Protein AF-G3LXW4-F1 (afdb_monomer_lite)

Secondary structure (DSSP, 8-state):
-HHHHHHHHHHHHSHHHHHHHHHHHHHHHHHHT---HHHHHHHHHHHHHHHHHTT-

pLDDT: mean 78.29, std 3.98, range [64.5, 83.25]

Foldseek 3Di:
DVVLVVVLVVLLVVVVVVLVVLVVVLVVCVVVVHDSVVSVVVSVVSVVVNVVSVVD

Structure (mmCIF, N/CA/C/O backbone):
data_AF-G3LXW4-F1
#
_entry.id   AF-G3LXW4-F1
#
loop_
_atom_site.group_PDB
_atom_site.id
_atom_site.type_symbol
_atom_site.label_atom_id
_atom_site.label_alt_id
_atom_site.label_comp_id
_atom_site.label_asym_id
_atom_site.label_entity_id
_atom_site.label_seq_id
_atom_site.pdbx_PDB_ins_code
_atom_site.Cartn_x
_atom_site.Cartn_y
_atom_site.Cartn_z
_atom_site.occupancy
_atom_site.B_iso_or_equiv
_atom_site.auth_seq_id
_atom_site.auth_comp_id
_atom_site.auth_asym_id
_atom_site.auth_atom_id
_atom_site.pdbx_PDB_model_num
ATOM 1 N N . LEU A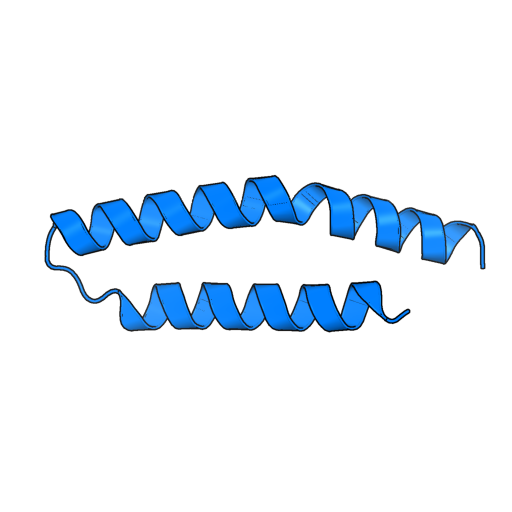 1 1 ? 18.730 -5.261 -17.892 1.00 65.56 1 LEU A N 1
ATOM 2 C CA . LEU A 1 1 ? 18.709 -4.024 -17.077 1.00 65.56 1 LEU A CA 1
ATOM 3 C C . LEU A 1 1 ? 17.473 -3.182 -17.388 1.00 65.56 1 LEU A C 1
ATOM 5 O O . LEU A 1 1 ? 16.615 -3.130 -16.526 1.00 65.56 1 LEU A O 1
ATOM 9 N N . LEU A 1 2 ? 17.292 -2.672 -18.616 1.00 80.81 2 LEU A N 1
ATOM 10 C CA . LEU A 1 2 ? 16.113 -1.861 -18.999 1.00 80.81 2 LEU A CA 1
ATOM 11 C C . LEU A 1 2 ? 14.739 -2.510 -18.739 1.00 80.81 2 LEU A C 1
ATOM 13 O O . LEU A 1 2 ? 13.804 -1.836 -18.327 1.00 80.81 2 LEU A O 1
ATOM 17 N N . PHE A 1 3 ? 14.605 -3.818 -18.967 1.00 80.31 3 PHE A N 1
ATOM 18 C CA . PHE A 1 3 ? 13.339 -4.520 -18.724 1.00 80.31 3 PHE A CA 1
ATOM 19 C C . PHE A 1 3 ? 12.995 -4.620 -17.228 1.00 80.31 3 PHE A C 1
ATOM 21 O O . PHE A 1 3 ? 11.843 -4.477 -16.840 1.00 80.31 3 PHE A O 1
ATOM 28 N N . ILE A 1 4 ? 14.005 -4.809 -16.377 1.00 81.12 4 ILE A N 1
ATOM 29 C CA . ILE A 1 4 ? 13.838 -4.909 -14.921 1.00 81.12 4 ILE A CA 1
ATOM 30 C C . ILE A 1 4 ? 13.509 -3.540 -14.324 1.00 81.12 4 ILE A C 1
ATOM 32 O O . ILE A 1 4 ? 12.586 -3.435 -13.523 1.00 81.12 4 ILE A O 1
ATOM 36 N N . SER A 1 5 ? 14.179 -2.479 -14.782 1.00 78.81 5 SER A N 1
ATOM 37 C CA . SER A 1 5 ? 13.864 -1.113 -14.357 1.00 78.81 5 SER A CA 1
ATOM 38 C C . SER A 1 5 ? 12.481 -0.655 -14.837 1.00 78.81 5 SER A C 1
ATOM 40 O O . SER A 1 5 ? 11.791 0.054 -14.111 1.00 78.81 5 SER A O 1
ATOM 42 N N . PHE A 1 6 ? 12.025 -1.107 -16.011 1.00 81.94 6 PHE A N 1
ATOM 43 C CA . PHE A 1 6 ? 10.655 -0.869 -16.477 1.00 81.94 6 PHE A CA 1
ATOM 44 C C . PHE A 1 6 ? 9.613 -1.548 -15.576 1.00 81.94 6 PHE A C 1
ATOM 46 O O . PHE A 1 6 ? 8.647 -0.909 -15.167 1.00 81.94 6 PHE A O 1
ATOM 53 N N . VAL A 1 7 ? 9.828 -2.815 -15.208 1.00 81.56 7 VAL A N 1
ATOM 54 C CA . VAL A 1 7 ? 8.932 -3.539 -14.291 1.00 81.56 7 VAL A CA 1
ATOM 55 C C . VAL A 1 7 ? 8.906 -2.882 -12.904 1.00 81.56 7 VAL A C 1
ATOM 57 O O . VAL A 1 7 ? 7.823 -2.692 -12.351 1.00 81.56 7 VAL A O 1
ATOM 60 N N . CYS A 1 8 ? 10.057 -2.454 -12.372 1.00 79.38 8 CYS A N 1
ATOM 61 C CA . CYS A 1 8 ? 10.122 -1.710 -11.107 1.00 79.38 8 CYS A CA 1
ATOM 62 C C . CYS A 1 8 ? 9.359 -0.378 -11.173 1.00 79.38 8 CYS A C 1
ATOM 64 O O . CYS A 1 8 ? 8.604 -0.059 -10.256 1.00 79.38 8 CYS A O 1
ATOM 66 N N . ALA A 1 9 ? 9.491 0.377 -12.267 1.00 78.75 9 ALA A N 1
ATOM 67 C CA . ALA A 1 9 ? 8.782 1.643 -12.448 1.00 78.75 9 ALA A CA 1
ATOM 68 C C . ALA A 1 9 ? 7.256 1.459 -12.529 1.00 78.75 9 ALA A C 1
ATOM 70 O O . ALA A 1 9 ? 6.511 2.232 -11.929 1.00 78.75 9 ALA A O 1
ATOM 71 N N . VAL A 1 10 ? 6.782 0.414 -13.216 1.00 81.81 10 VAL A N 1
ATOM 72 C CA . VAL A 1 10 ? 5.347 0.091 -13.301 1.00 81.81 10 VAL A CA 1
ATOM 73 C C . VAL A 1 10 ? 4.792 -0.320 -11.933 1.00 81.81 10 VAL A C 1
ATOM 75 O O . VAL A 1 10 ? 3.732 0.162 -11.531 1.00 81.81 10 VAL A O 1
ATOM 78 N N . LEU A 1 11 ? 5.519 -1.155 -11.186 1.00 80.25 11 LEU A N 1
ATOM 79 C 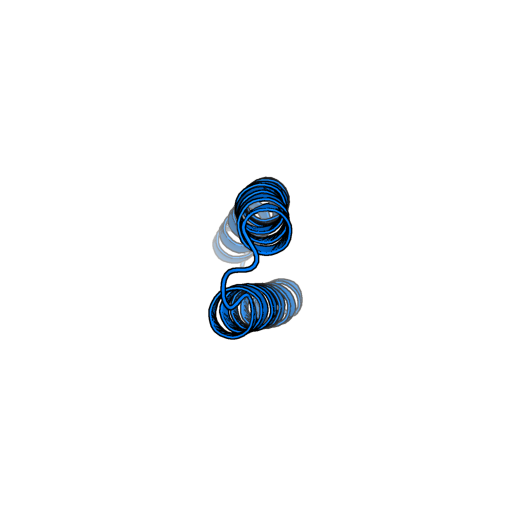CA . LEU A 1 11 ? 5.121 -1.575 -9.839 1.00 80.25 11 LEU A CA 1
ATOM 80 C C . LEU A 1 11 ? 5.145 -0.408 -8.840 1.00 80.25 11 LEU A C 1
ATOM 82 O O . LEU A 1 11 ? 4.239 -0.297 -8.021 1.00 80.25 11 LEU A O 1
ATOM 86 N N . SER A 1 12 ? 6.120 0.497 -8.953 1.00 76.75 12 SER A N 1
ATOM 87 C CA . SER A 1 12 ? 6.223 1.708 -8.126 1.00 76.75 12 SER A CA 1
ATOM 88 C C . SER A 1 12 ? 5.179 2.782 -8.481 1.00 76.75 12 SER A C 1
ATOM 90 O O . SER A 1 12 ? 4.804 3.590 -7.637 1.00 76.75 12 SER A O 1
ATOM 92 N N . GLY A 1 13 ? 4.659 2.792 -9.712 1.00 78.19 13 GLY A N 1
ATOM 93 C CA . GLY A 1 13 ? 3.535 3.654 -10.094 1.00 78.19 13 GLY A CA 1
ATOM 94 C C . GLY A 1 13 ? 2.182 3.168 -9.553 1.00 78.19 13 GLY A C 1
ATOM 95 O O . GLY A 1 13 ? 1.311 3.978 -9.237 1.00 78.19 13 GLY A O 1
ATOM 96 N N . GLY A 1 14 ? 1.997 1.848 -9.423 1.00 78.62 14 GLY A N 1
ATOM 97 C CA . GLY A 1 14 ? 0.731 1.216 -9.014 1.00 78.62 14 GLY A CA 1
ATOM 98 C C . GLY A 1 14 ? 0.449 1.229 -7.508 1.00 78.62 14 GLY A C 1
ATOM 99 O O . GLY A 1 14 ? -0.635 0.872 -7.055 1.00 78.62 14 GLY A O 1
ATOM 100 N N . THR A 1 15 ? 1.404 1.661 -6.710 1.00 76.00 15 THR A N 1
ATOM 101 C CA . THR A 1 15 ? 1.366 1.618 -5.246 1.00 76.00 15 THR A CA 1
ATOM 102 C C . THR A 1 15 ? 0.763 2.858 -4.600 1.00 76.00 15 THR A C 1
ATOM 104 O O . THR A 1 15 ? 0.169 2.738 -3.532 1.00 76.00 15 THR A O 1
ATOM 107 N N . LEU A 1 16 ? 0.817 4.030 -5.243 1.00 76.00 16 LEU A N 1
ATOM 108 C CA . LEU A 1 16 ? 0.043 5.202 -4.808 1.00 76.00 16 LEU A CA 1
ATOM 109 C C . LEU A 1 16 ? -1.473 4.918 -4.762 1.00 76.00 16 LEU A C 1
ATOM 111 O O . LEU A 1 16 ? -2.085 5.132 -3.713 1.00 76.00 16 LEU A O 1
ATOM 115 N N . PRO A 1 17 ? -2.106 4.413 -5.844 1.00 79.88 17 PRO A N 1
ATOM 116 C CA . PRO A 1 17 ? -3.533 4.091 -5.807 1.00 79.88 17 PRO A CA 1
ATOM 117 C C . PRO A 1 17 ? -3.841 2.951 -4.828 1.00 79.88 17 PRO A C 1
ATOM 119 O O . PRO A 1 17 ? -4.893 2.959 -4.188 1.00 79.88 17 PRO A O 1
ATOM 122 N N . PHE A 1 18 ? -2.906 2.015 -4.640 1.00 79.56 18 PHE A N 1
ATOM 123 C CA . PHE A 1 18 ? -3.030 0.959 -3.638 1.00 79.56 18 PHE A CA 1
ATOM 124 C C . PHE A 1 18 ? -3.040 1.520 -2.207 1.00 79.56 18 PHE A C 1
ATOM 126 O O . PHE A 1 18 ? -3.906 1.167 -1.405 1.00 79.56 18 PHE A O 1
ATOM 133 N N . PHE A 1 19 ? -2.133 2.449 -1.898 1.00 78.00 19 PHE A N 1
ATOM 134 C CA . PHE A 1 19 ? -2.062 3.121 -0.601 1.00 78.00 19 PHE A CA 1
ATOM 135 C C . PHE A 1 19 ? -3.363 3.863 -0.279 1.00 78.00 19 PHE A C 1
ATOM 137 O O . PHE A 1 19 ? -3.914 3.700 0.808 1.00 78.00 19 PHE A O 1
ATOM 144 N N . ILE A 1 20 ? -3.900 4.614 -1.244 1.00 81.00 20 ILE A N 1
ATOM 145 C CA . ILE A 1 20 ? -5.157 5.361 -1.089 1.00 81.00 20 ILE A CA 1
ATOM 146 C C . ILE A 1 20 ? -6.339 4.407 -0.847 1.00 81.00 20 ILE A C 1
ATOM 148 O O . ILE A 1 20 ? -7.179 4.672 0.014 1.00 81.00 20 ILE A O 1
ATOM 152 N N . SER A 1 21 ? -6.386 3.271 -1.551 1.00 83.25 21 SER A N 1
ATOM 153 C CA . SER A 1 21 ? -7.423 2.250 -1.361 1.00 83.25 21 SER A CA 1
ATOM 154 C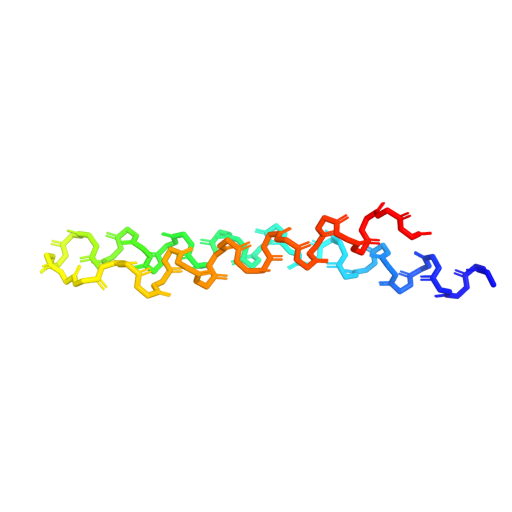 C . SER A 1 21 ? -7.413 1.672 0.057 1.00 83.25 21 SER A C 1
ATOM 156 O O . SER A 1 21 ? -8.458 1.596 0.704 1.00 83.25 21 SER A O 1
ATOM 158 N N . VAL A 1 22 ? -6.245 1.275 0.567 1.00 78.62 22 VAL A N 1
ATOM 159 C CA . VAL A 1 22 ? -6.136 0.701 1.919 1.00 78.62 22 VAL A CA 1
ATOM 160 C C . VAL A 1 22 ? -6.367 1.772 2.989 1.00 78.62 22 VAL A C 1
ATOM 162 O O . VAL A 1 22 ? -7.021 1.499 3.994 1.00 78.62 22 VAL A O 1
ATOM 165 N N . PHE A 1 23 ? -5.933 3.012 2.754 1.00 80.25 23 PHE A N 1
ATOM 166 C CA . PHE A 1 23 ? -6.215 4.135 3.648 1.00 80.25 23 PHE A CA 1
ATOM 167 C C . PHE A 1 23 ? -7.723 4.392 3.806 1.00 80.25 23 PHE A C 1
ATOM 169 O O . PHE A 1 23 ? -8.202 4.597 4.921 1.00 80.25 23 PHE A O 1
ATOM 176 N N . GLY A 1 24 ? -8.502 4.285 2.724 1.00 82.56 24 GLY A N 1
ATOM 177 C CA . GLY A 1 24 ? -9.965 4.361 2.787 1.00 82.56 24 GLY A CA 1
ATOM 178 C C . GLY A 1 24 ? -10.596 3.256 3.646 1.00 82.56 24 GLY A C 1
ATOM 179 O O . GLY A 1 24 ? -11.543 3.512 4.392 1.00 82.56 24 GLY A O 1
ATOM 180 N N . VAL A 1 25 ? -10.040 2.041 3.608 1.00 81.44 25 VAL A N 1
ATOM 181 C CA . VAL A 1 25 ? -10.474 0.925 4.465 1.00 81.44 25 VAL A CA 1
ATOM 182 C C . VAL A 1 25 ? -10.139 1.198 5.934 1.00 81.44 25 VAL A C 1
ATOM 184 O O . VAL A 1 25 ? -10.978 0.943 6.795 1.00 81.44 25 VAL A O 1
ATOM 187 N N . ILE A 1 26 ? -8.969 1.765 6.239 1.00 82.38 26 ILE A N 1
ATOM 188 C CA . ILE A 1 26 ? -8.597 2.158 7.610 1.00 82.38 26 ILE A CA 1
ATOM 189 C C . ILE A 1 26 ? -9.581 3.199 8.150 1.00 82.38 26 ILE A C 1
ATOM 191 O O . ILE A 1 26 ? -10.132 3.000 9.228 1.00 82.38 26 ILE A O 1
ATOM 195 N N . LEU A 1 27 ? -9.860 4.265 7.390 1.00 79.31 27 LEU A N 1
ATOM 196 C CA . LEU A 1 27 ? -10.804 5.309 7.805 1.00 79.31 27 LEU A CA 1
ATOM 197 C C . LEU A 1 27 ? -12.209 4.754 8.063 1.00 79.31 27 LEU A C 1
ATOM 199 O O . LEU A 1 27 ? -12.844 5.126 9.049 1.00 79.31 27 LEU A O 1
ATOM 203 N N . LYS A 1 28 ? -12.682 3.830 7.216 1.00 78.31 28 LYS A N 1
ATOM 204 C CA . LYS A 1 28 ? -13.968 3.152 7.415 1.00 78.31 28 LYS A CA 1
ATOM 205 C C . LYS A 1 28 ? -13.988 2.329 8.709 1.00 78.31 28 LYS A C 1
ATOM 207 O O . LYS A 1 28 ? -14.963 2.411 9.449 1.00 78.31 28 LYS A O 1
ATOM 212 N N . ASN A 1 29 ? -12.939 1.553 8.987 1.00 80.75 29 ASN A N 1
ATOM 213 C CA . ASN A 1 29 ? -12.875 0.716 10.192 1.00 80.75 29 ASN A CA 1
ATOM 214 C C . ASN A 1 29 ? -12.688 1.554 11.469 1.00 80.75 29 ASN A C 1
ATOM 216 O O . ASN A 1 29 ? -13.339 1.274 12.469 1.00 80.75 29 ASN A O 1
ATOM 220 N N . MET A 1 30 ? -11.919 2.651 11.416 1.00 78.25 30 MET A N 1
ATOM 221 C CA . MET A 1 30 ? -11.851 3.636 12.506 1.00 78.25 30 MET A CA 1
ATOM 222 C C . MET A 1 30 ? -13.215 4.254 12.812 1.00 78.25 30 MET A C 1
ATOM 224 O O . MET A 1 30 ? -13.564 4.427 13.975 1.00 78.25 30 MET A O 1
ATOM 228 N N . TYR A 1 31 ? -13.983 4.593 11.773 1.00 77.31 31 TYR A N 1
ATOM 229 C CA . TYR A 1 31 ? -15.319 5.163 11.930 1.00 77.31 31 TYR A CA 1
ATOM 230 C C . TYR A 1 31 ? -16.313 4.170 12.552 1.00 77.31 31 TYR A C 1
ATOM 232 O O . TYR A 1 31 ? -17.192 4.574 13.307 1.00 77.31 31 TYR A O 1
ATOM 240 N N . LEU A 1 32 ? -16.160 2.876 12.262 1.00 81.56 32 LEU A N 1
ATOM 241 C CA . LEU A 1 32 ? -16.993 1.801 12.811 1.00 81.56 32 LEU A CA 1
ATOM 242 C C . LEU A 1 32 ? -16.554 1.340 14.214 1.00 81.56 32 LEU A C 1
ATOM 244 O O . LEU A 1 32 ? -17.289 0.594 14.854 1.00 81.56 32 LEU A O 1
ATOM 248 N N . GLY A 1 33 ? -15.400 1.804 14.706 1.00 78.69 33 GLY A N 1
ATOM 249 C CA . GLY A 1 33 ? -14.826 1.367 15.983 1.00 78.69 33 GLY A CA 1
ATOM 250 C C . GLY A 1 33 ? -14.216 -0.039 15.943 1.00 78.69 33 GLY A C 1
ATOM 251 O O . GLY A 1 33 ? -13.986 -0.620 17.000 1.00 78.69 33 GLY A O 1
ATOM 252 N N . ASP A 1 34 ? -13.966 -0.576 14.745 1.00 78.56 34 ASP A N 1
ATOM 253 C CA . ASP A 1 34 ? -13.365 -1.892 14.523 1.00 78.56 34 ASP A CA 1
ATOM 254 C C . ASP A 1 34 ? -11.834 -1.863 14.679 1.00 78.56 34 ASP A C 1
ATOM 256 O O . ASP A 1 34 ? -11.170 -0.838 14.485 1.00 78.56 34 ASP A O 1
ATOM 260 N N . ASP A 1 35 ? -11.256 -3.026 14.985 1.00 76.50 35 ASP A N 1
ATOM 261 C CA . ASP A 1 35 ? -9.812 -3.205 15.139 1.00 76.50 35 ASP A CA 1
ATOM 262 C C . ASP A 1 35 ? -9.051 -2.924 13.829 1.00 76.50 35 ASP A C 1
ATOM 264 O O . ASP A 1 35 ? -9.054 -3.693 12.867 1.00 76.50 35 ASP A O 1
ATOM 268 N N . ILE A 1 36 ? -8.326 -1.808 13.817 1.00 79.06 36 ILE A N 1
ATOM 269 C CA . ILE A 1 36 ? -7.524 -1.320 12.682 1.00 79.06 36 ILE A CA 1
ATOM 270 C C . ILE A 1 36 ? -6.095 -1.869 12.638 1.00 79.06 36 ILE A C 1
ATOM 272 O O . ILE A 1 36 ? -5.428 -1.774 11.605 1.00 79.06 36 ILE A O 1
ATOM 276 N N . ASN A 1 37 ? -5.619 -2.467 13.731 1.00 76.56 37 ASN A N 1
ATOM 277 C CA . ASN A 1 37 ? -4.258 -2.990 13.858 1.00 76.56 37 ASN A CA 1
ATOM 278 C C . ASN A 1 37 ? -3.830 -3.949 12.715 1.00 76.56 37 ASN A C 1
ATOM 280 O O . ASN A 1 37 ? -2.761 -3.734 12.138 1.00 76.56 37 ASN A O 1
ATOM 284 N N . PRO A 1 38 ? -4.639 -4.948 12.291 1.00 78.19 38 PRO A N 1
ATOM 285 C CA . PRO A 1 38 ? -4.246 -5.837 11.188 1.00 78.19 38 PRO A CA 1
ATOM 286 C C . PRO A 1 38 ? -4.159 -5.124 9.826 1.00 78.19 38 PRO A C 1
ATOM 288 O O . PRO A 1 38 ? -3.367 -5.508 8.959 1.00 78.19 38 PRO A O 1
ATOM 291 N N . ILE A 1 39 ? -4.941 -4.059 9.630 1.00 80.75 39 ILE A N 1
ATOM 292 C CA . ILE A 1 39 ? -4.972 -3.291 8.379 1.00 80.75 39 ILE A CA 1
ATOM 293 C C . ILE A 1 39 ? -3.759 -2.358 8.308 1.00 80.75 39 ILE A C 1
ATOM 295 O O . ILE A 1 39 ? -3.102 -2.277 7.270 1.00 80.75 39 ILE A O 1
ATOM 299 N N . ILE A 1 40 ? -3.406 -1.70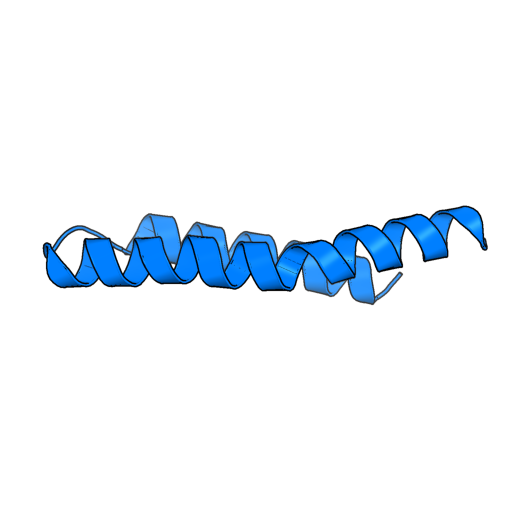9 9.422 1.00 78.88 40 ILE A N 1
ATOM 300 C CA . ILE A 1 40 ? -2.192 -0.886 9.526 1.00 78.88 40 ILE A CA 1
ATOM 301 C C . ILE A 1 40 ? -0.938 -1.745 9.326 1.00 78.88 40 ILE A C 1
ATOM 303 O O . ILE A 1 40 ? -0.034 -1.343 8.593 1.00 78.88 40 ILE A O 1
ATOM 307 N N . LEU A 1 41 ? -0.898 -2.951 9.900 1.00 78.94 41 LEU A N 1
ATOM 308 C CA . LEU A 1 41 ? 0.209 -3.889 9.698 1.00 78.94 41 LEU A CA 1
ATOM 309 C C . LEU A 1 41 ? 0.372 -4.273 8.216 1.00 78.94 41 LEU A C 1
ATOM 311 O O . LEU A 1 41 ? 1.490 -4.309 7.701 1.00 78.94 41 LEU A O 1
ATOM 315 N N . SER A 1 42 ? -0.744 -4.492 7.512 1.00 78.25 42 SER A N 1
ATOM 316 C CA . SER A 1 42 ? -0.739 -4.745 6.064 1.00 78.25 42 SER A CA 1
ATOM 317 C C . SER A 1 42 ? -0.204 -3.540 5.282 1.00 78.25 42 SER A C 1
ATOM 319 O O . SER A 1 42 ? 0.618 -3.704 4.382 1.00 78.25 42 SER A O 1
ATOM 321 N N . LEU A 1 43 ? -0.595 -2.319 5.666 1.00 80.25 43 LEU A N 1
ATOM 322 C CA . LEU A 1 43 ? -0.114 -1.079 5.049 1.00 80.25 43 LEU A CA 1
ATOM 323 C C . LEU A 1 43 ? 1.411 -0.916 5.195 1.00 80.25 43 LEU A C 1
ATOM 325 O O . LEU A 1 43 ? 2.101 -0.610 4.224 1.00 80.25 43 LEU A O 1
ATOM 329 N N . VAL A 1 44 ? 1.941 -1.166 6.397 1.0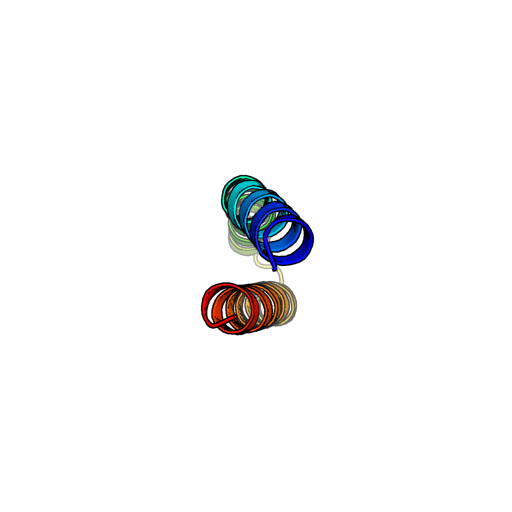0 79.44 44 VAL A N 1
ATOM 330 C CA . VAL A 1 44 ? 3.384 -1.108 6.690 1.00 79.44 44 VAL A CA 1
ATOM 331 C C . VAL A 1 44 ? 4.153 -2.170 5.902 1.00 79.44 44 VAL A C 1
ATOM 333 O O . VAL A 1 44 ? 5.213 -1.876 5.353 1.00 79.44 44 VAL A O 1
ATOM 336 N N . SER A 1 45 ? 3.614 -3.387 5.792 1.00 80.31 45 SER A N 1
ATOM 337 C CA . SER A 1 45 ? 4.235 -4.470 5.020 1.00 80.31 45 SER A CA 1
ATOM 338 C C . SER A 1 45 ? 4.348 -4.126 3.530 1.00 80.31 45 SER A C 1
ATOM 340 O O . SER A 1 45 ? 5.417 -4.282 2.940 1.00 80.31 45 SER A O 1
ATOM 342 N N . ILE A 1 46 ? 3.287 -3.580 2.933 1.00 81.94 46 ILE A N 1
ATOM 343 C CA . ILE A 1 46 ? 3.283 -3.146 1.527 1.00 81.94 46 ILE A CA 1
ATOM 344 C C . ILE A 1 46 ? 4.237 -1.967 1.298 1.00 81.94 46 ILE A C 1
ATOM 346 O O . ILE A 1 46 ? 4.987 -1.973 0.321 1.00 81.94 46 ILE A O 1
ATOM 350 N N . GLY A 1 47 ? 4.275 -0.999 2.220 1.00 79.25 47 GLY A N 1
ATOM 351 C CA . GLY A 1 47 ? 5.231 0.110 2.170 1.00 79.25 47 GLY A CA 1
ATOM 352 C C . GLY A 1 47 ? 6.691 -0.358 2.229 1.00 79.25 47 GLY A C 1
ATOM 353 O O . GLY A 1 47 ? 7.529 0.147 1.485 1.00 79.25 47 GLY A O 1
ATOM 354 N N . LEU A 1 48 ? 6.992 -1.374 3.047 1.00 81.88 48 LEU A N 1
ATOM 355 C CA . LEU A 1 48 ? 8.326 -1.975 3.137 1.00 81.88 48 LEU A CA 1
ATOM 356 C C . LEU A 1 48 ? 8.732 -2.666 1.826 1.00 81.88 48 LEU A C 1
ATOM 358 O O . LEU A 1 48 ? 9.840 -2.457 1.333 1.00 81.88 48 LEU A O 1
ATOM 362 N N . VAL A 1 49 ? 7.833 -3.464 1.242 1.00 79.12 49 VAL A N 1
ATOM 363 C CA . VAL A 1 49 ? 8.081 -4.152 -0.037 1.00 79.12 49 VAL A CA 1
ATOM 364 C C . VAL A 1 49 ? 8.351 -3.141 -1.147 1.00 79.12 49 VAL A C 1
ATOM 366 O O . VAL A 1 49 ? 9.280 -3.316 -1.934 1.00 79.12 49 VAL A O 1
ATOM 369 N N . GLN A 1 50 ? 7.584 -2.055 -1.184 1.00 74.62 50 GLN A N 1
ATOM 370 C CA . GLN A 1 50 ? 7.772 -1.002 -2.168 1.00 74.62 50 GLN A CA 1
ATOM 371 C C . GLN A 1 50 ? 9.086 -0.232 -1.974 1.00 74.62 50 GLN A C 1
ATOM 373 O O . GLN A 1 50 ? 9.751 0.095 -2.956 1.00 74.62 50 GLN A O 1
ATOM 378 N N . PHE A 1 51 ? 9.483 0.032 -0.728 1.00 77.06 51 PHE A N 1
ATOM 379 C CA . PHE A 1 51 ? 10.765 0.663 -0.419 1.00 77.06 51 PHE A CA 1
ATOM 380 C C . PHE A 1 51 ? 11.942 -0.184 -0.919 1.00 77.06 51 PHE 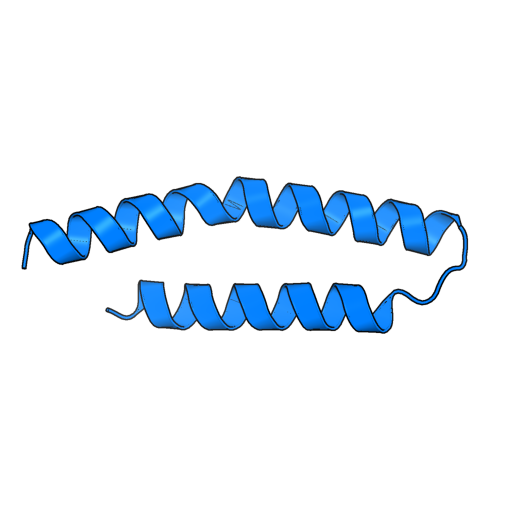A C 1
ATOM 382 O O . PHE A 1 51 ? 12.856 0.344 -1.542 1.00 77.06 51 PHE A O 1
ATOM 389 N N . ILE A 1 52 ? 11.884 -1.505 -0.725 1.00 77.50 52 ILE A N 1
ATOM 390 C CA . ILE A 1 52 ? 12.900 -2.440 -1.231 1.00 77.50 52 ILE A CA 1
ATOM 391 C C . ILE A 1 52 ? 12.912 -2.457 -2.766 1.00 77.50 52 ILE A C 1
ATOM 393 O O . ILE A 1 52 ? 13.984 -2.405 -3.363 1.00 77.50 52 ILE A O 1
ATOM 397 N N . LEU A 1 53 ? 11.738 -2.478 -3.409 1.00 71.69 53 LEU A N 1
ATOM 398 C CA . LEU A 1 53 ? 11.632 -2.423 -4.872 1.00 71.69 53 LEU A CA 1
ATOM 399 C C . LEU A 1 53 ? 12.207 -1.126 -5.454 1.00 71.69 53 LEU A C 1
ATOM 401 O O . LEU A 1 53 ? 12.804 -1.149 -6.521 1.00 71.69 53 LEU A O 1
ATOM 405 N N . SER A 1 54 ? 12.044 -0.003 -4.755 1.00 67.50 54 SER A N 1
ATOM 406 C CA . SER A 1 54 ? 12.572 1.294 -5.186 1.00 67.50 54 SER A CA 1
ATOM 407 C C . SER A 1 54 ? 14.095 1.418 -5.050 1.00 67.50 54 SER A C 1
ATOM 409 O O . SER A 1 54 ? 14.659 2.376 -5.576 1.00 67.50 54 SER A O 1
ATOM 411 N N . MET A 1 55 ? 14.749 0.507 -4.323 1.00 66.75 55 MET A N 1
ATOM 412 C CA . MET A 1 55 ? 16.203 0.493 -4.109 1.00 66.75 55 MET A CA 1
ATOM 413 C C . MET A 1 55 ? 16.948 -0.409 -5.114 1.00 66.75 55 MET A C 1
ATOM 415 O O . MET A 1 55 ? 18.175 -0.485 -5.058 1.00 66.75 55 MET A O 1
ATOM 419 N N . ILE A 1 56 ? 16.216 -1.087 -6.010 1.00 64.50 56 ILE A N 1
ATOM 420 C CA . ILE A 1 56 ? 16.712 -1.930 -7.117 1.00 64.50 56 ILE A CA 1
ATOM 421 C C . ILE A 1 56 ? 16.636 -1.159 -8.435 1.00 64.50 56 ILE A C 1
ATOM 423 O O . ILE A 1 56 ? 17.628 -1.221 -9.198 1.00 64.50 56 ILE A O 1
#

Organism: Plasmodium falciparum (NCBI:txid5833)

Sequence (56 aa):
LLFISFVCAVLSGGTLPFFISVFGVILKNMYLGDDINPIILSLVSIGLVQFILSMI

Radius of gyration: 14.02 Å; chains: 1; bounding box: 36×11×35 Å